Protein AF-A0A2A3ETW2-F1 (afdb_monomer)

Mean predicted aligned error: 8.63 Å

Radius of gyration: 15.18 Å; Cα contacts (8 Å, |Δi|>4): 53; chains: 1; bounding box: 36×37×36 Å

Structure (mmCIF, N/CA/C/O backbone):
data_AF-A0A2A3ETW2-F1
#
_entry.id   AF-A0A2A3ETW2-F1
#
loop_
_atom_site.group_PDB
_atom_site.id
_atom_site.type_symbol
_atom_site.label_atom_id
_atom_site.label_alt_id
_atom_site.label_comp_id
_atom_site.label_asym_id
_atom_site.label_entity_id
_atom_site.label_seq_id
_atom_site.pdbx_PDB_ins_code
_atom_site.Cartn_x
_atom_site.Cartn_y
_atom_site.Cartn_z
_atom_site.occupancy
_atom_site.B_iso_or_equiv
_atom_site.auth_seq_id
_atom_site.auth_comp_id
_atom_site.auth_asym_id
_atom_site.auth_atom_id
_atom_site.pdbx_PDB_model_num
ATOM 1 N N . MET A 1 1 ? 7.225 3.446 2.158 1.00 82.81 1 MET A N 1
ATOM 2 C CA . MET A 1 1 ? 7.025 2.341 1.181 1.00 82.81 1 MET A CA 1
ATOM 3 C C . MET A 1 1 ? 8.255 1.437 1.134 1.00 82.81 1 MET A C 1
ATOM 5 O O . MET A 1 1 ? 8.424 0.644 0.216 1.00 82.81 1 MET A O 1
ATOM 9 N N . ASP A 1 2 ? 9.094 1.513 2.164 1.00 89.56 2 ASP A N 1
ATOM 10 C CA . ASP A 1 2 ? 10.456 0.985 2.137 1.00 89.56 2 ASP A CA 1
ATOM 11 C C . ASP A 1 2 ? 10.472 -0.537 2.197 1.00 89.56 2 ASP A C 1
ATOM 13 O O . ASP A 1 2 ? 11.326 -1.156 1.581 1.00 89.56 2 ASP A O 1
ATOM 17 N N . LEU A 1 3 ? 9.458 -1.144 2.826 1.00 88.69 3 LEU A N 1
ATOM 18 C CA . LEU A 1 3 ? 9.248 -2.591 2.796 1.00 88.69 3 LEU A CA 1
ATOM 19 C C . LEU A 1 3 ? 9.082 -3.120 1.363 1.00 88.69 3 LEU A C 1
ATOM 21 O O . LEU A 1 3 ? 9.684 -4.122 1.006 1.00 88.69 3 LEU A O 1
ATOM 25 N N . ILE A 1 4 ? 8.301 -2.429 0.528 1.00 89.19 4 ILE A N 1
ATOM 26 C CA . ILE A 1 4 ? 8.059 -2.846 -0.861 1.00 89.19 4 ILE A CA 1
ATOM 27 C C . ILE A 1 4 ? 9.327 -2.679 -1.696 1.00 89.19 4 ILE A C 1
ATOM 29 O O . ILE A 1 4 ? 9.629 -3.538 -2.519 1.00 89.19 4 ILE A O 1
ATOM 33 N N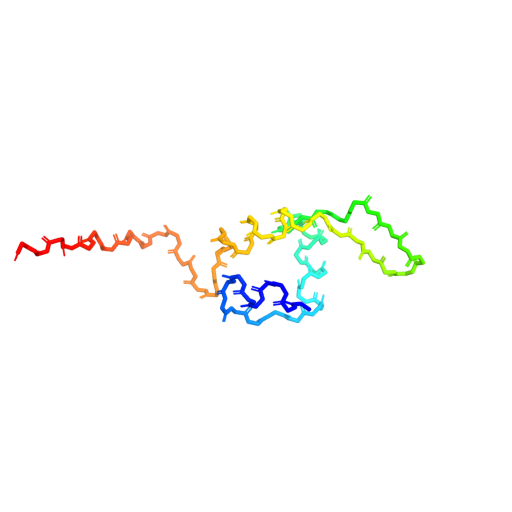 . LYS A 1 5 ? 10.082 -1.598 -1.471 1.00 89.31 5 LYS A N 1
ATOM 34 C CA . LYS A 1 5 ? 11.379 -1.378 -2.121 1.00 89.31 5 LYS A CA 1
ATOM 35 C C . LYS A 1 5 ? 12.396 -2.445 -1.719 1.00 89.31 5 LYS A C 1
ATOM 37 O O . LYS A 1 5 ? 13.089 -2.959 -2.587 1.00 89.31 5 LYS A O 1
ATOM 42 N N . ALA A 1 6 ? 12.465 -2.778 -0.432 1.00 88.81 6 ALA A N 1
ATOM 43 C CA . ALA A 1 6 ? 13.366 -3.799 0.088 1.00 88.81 6 ALA A CA 1
ATOM 44 C C . ALA A 1 6 ? 13.062 -5.184 -0.502 1.00 88.81 6 ALA A C 1
ATOM 46 O O . ALA A 1 6 ? 13.992 -5.907 -0.838 1.00 88.81 6 ALA A O 1
ATOM 47 N N . GLU A 1 7 ? 11.780 -5.519 -0.673 1.00 90.06 7 GLU A N 1
ATOM 48 C CA . GLU A 1 7 ? 11.365 -6.833 -1.173 1.00 90.06 7 GLU A CA 1
ATOM 49 C C . GLU A 1 7 ? 11.413 -6.940 -2.708 1.00 90.06 7 GLU A C 1
ATOM 51 O O . GLU A 1 7 ? 11.966 -7.883 -3.259 1.00 90.06 7 GLU A O 1
ATOM 56 N N . SER A 1 8 ? 10.851 -5.958 -3.424 1.00 85.38 8 SER A N 1
ATOM 57 C CA . SER A 1 8 ? 10.708 -6.008 -4.892 1.00 85.38 8 SER A CA 1
ATOM 58 C C . SER A 1 8 ? 11.853 -5.341 -5.663 1.00 85.38 8 SER A C 1
ATOM 60 O O . SER A 1 8 ? 11.864 -5.359 -6.894 1.00 85.38 8 SER A O 1
ATOM 62 N N . GLY A 1 9 ? 12.767 -4.650 -4.972 1.00 85.88 9 GLY A N 1
ATOM 63 C CA . GLY A 1 9 ? 13.802 -3.806 -5.583 1.00 85.88 9 GLY A CA 1
ATOM 64 C C . GLY A 1 9 ? 13.264 -2.561 -6.304 1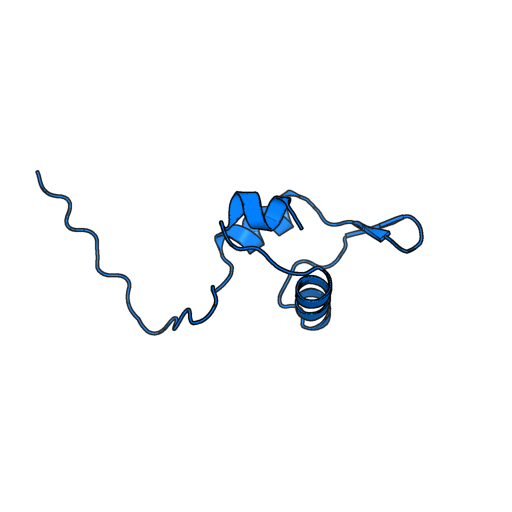.00 85.88 9 GLY A C 1
ATOM 65 O O . GL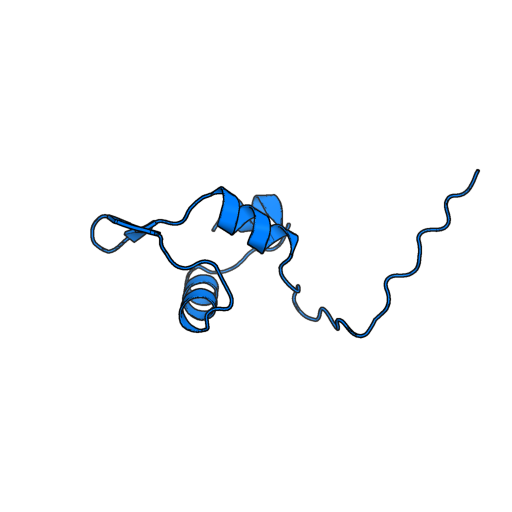Y A 1 9 ? 14.043 -1.777 -6.842 1.00 85.88 9 GLY A O 1
ATOM 66 N N . THR A 1 10 ? 11.942 -2.356 -6.321 1.00 85.06 10 THR A N 1
ATOM 67 C CA . THR A 1 10 ? 11.282 -1.261 -7.036 1.00 85.06 10 THR A CA 1
ATOM 68 C C . THR A 1 10 ? 10.689 -0.265 -6.054 1.00 85.06 10 THR A C 1
ATOM 70 O O . THR A 1 10 ? 9.897 -0.617 -5.178 1.00 85.06 10 THR A O 1
ATOM 73 N N . GLU A 1 11 ? 11.026 1.009 -6.225 1.00 89.62 11 GLU A N 1
ATOM 74 C CA . GLU A 1 11 ? 10.419 2.075 -5.439 1.00 89.62 11 GLU A CA 1
ATOM 75 C C . GLU A 1 11 ? 9.000 2.378 -5.937 1.00 89.62 11 GLU A C 1
ATOM 77 O O . GLU A 1 11 ? 8.751 2.496 -7.139 1.00 89.62 11 GLU A O 1
ATOM 82 N N . ILE A 1 12 ? 8.052 2.503 -5.005 1.00 89.69 12 ILE A N 1
ATOM 83 C CA . ILE A 1 12 ? 6.697 2.966 -5.304 1.00 89.69 12 ILE A CA 1
ATOM 84 C C . ILE A 1 12 ? 6.333 4.147 -4.416 1.00 89.69 12 ILE A C 1
ATOM 86 O O . ILE A 1 12 ? 6.627 4.168 -3.219 1.00 89.69 12 ILE A O 1
ATOM 90 N N . SER A 1 13 ? 5.640 5.121 -4.999 1.00 92.69 13 SER A N 1
ATOM 91 C CA . SER A 1 13 ? 5.107 6.239 -4.231 1.00 92.69 13 SER A CA 1
ATOM 92 C C . SER A 1 13 ? 3.936 5.790 -3.345 1.00 92.69 13 SER A C 1
ATOM 94 O O . SER A 1 13 ? 3.210 4.837 -3.652 1.00 92.69 13 SER A O 1
ATOM 96 N N . ALA A 1 14 ? 3.698 6.516 -2.251 1.00 92.06 14 ALA A N 1
ATOM 97 C CA . ALA A 1 14 ? 2.555 6.251 -1.379 1.00 92.06 14 ALA A CA 1
ATOM 98 C C . ALA A 1 14 ? 1.203 6.469 -2.088 1.00 92.06 14 ALA A C 1
ATOM 100 O O . ALA A 1 14 ? 0.234 5.773 -1.785 1.00 92.06 14 ALA A O 1
ATOM 101 N N . SER A 1 15 ? 1.121 7.403 -3.042 1.00 94.00 15 SER A N 1
ATOM 102 C CA . SER A 1 15 ? -0.089 7.635 -3.842 1.00 94.00 15 SER A CA 1
ATOM 103 C C . SER A 1 15 ? -0.350 6.494 -4.830 1.00 94.00 15 SER A C 1
ATOM 105 O O . SER A 1 15 ? -1.498 6.068 -4.975 1.00 94.00 15 SER A O 1
ATOM 107 N N . THR A 1 16 ? 0.698 5.932 -5.444 1.00 93.06 16 THR A N 1
ATOM 108 C CA . THR A 1 16 ? 0.604 4.720 -6.275 1.00 93.06 16 THR A CA 1
ATOM 109 C C . THR A 1 16 ? 0.096 3.542 -5.455 1.00 93.06 16 THR A C 1
ATOM 111 O O . THR A 1 16 ? -0.856 2.883 -5.864 1.00 93.06 16 THR A O 1
ATOM 114 N N . TRP A 1 17 ? 0.671 3.317 -4.269 1.00 92.88 17 TRP A N 1
ATOM 115 C CA . TRP A 1 17 ? 0.208 2.268 -3.362 1.00 92.88 17 TRP A CA 1
ATOM 116 C C . TRP A 1 17 ? -1.275 2.424 -3.017 1.00 92.88 17 TRP A C 1
ATOM 118 O O . TRP A 1 17 ? -2.053 1.494 -3.205 1.00 92.88 17 TRP A O 1
ATOM 128 N N . ARG A 1 18 ? -1.700 3.623 -2.599 1.00 93.56 18 ARG A N 1
ATOM 129 C CA . ARG A 1 18 ? -3.116 3.911 -2.309 1.00 93.56 18 ARG A CA 1
ATOM 130 C C . ARG A 1 18 ? -4.019 3.669 -3.518 1.00 93.56 18 ARG A C 1
ATOM 132 O O . ARG A 1 18 ? -5.122 3.164 -3.347 1.00 93.56 18 ARG A O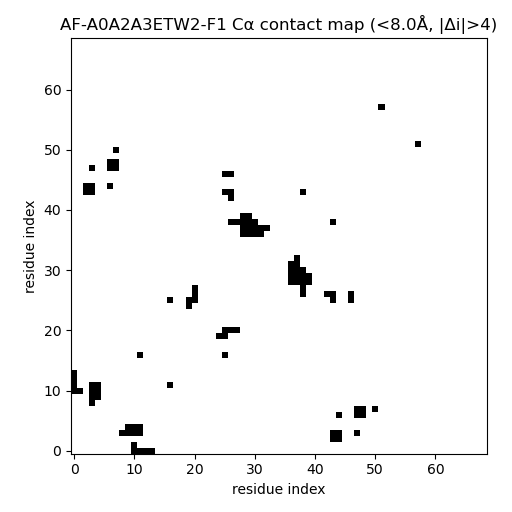 1
ATOM 139 N N . SER A 1 19 ? -3.552 3.988 -4.723 1.00 94.25 19 SER A N 1
ATOM 140 C CA . SER A 1 19 ? -4.296 3.725 -5.960 1.00 94.25 19 SER A CA 1
ATOM 141 C C . SER A 1 19 ? -4.450 2.227 -6.226 1.00 94.25 19 SER A C 1
ATOM 143 O O . SER A 1 19 ? -5.524 1.798 -6.631 1.00 94.25 19 SER A O 1
ATOM 145 N N . TYR A 1 20 ? -3.417 1.418 -5.969 1.00 93.44 20 TYR A N 1
ATOM 146 C CA . TYR A 1 20 ? -3.530 -0.039 -6.058 1.00 93.44 20 TYR A CA 1
ATOM 147 C C . TYR A 1 20 ? -4.492 -0.604 -5.021 1.00 93.44 20 TYR A C 1
ATOM 149 O O . TYR A 1 20 ? -5.343 -1.410 -5.381 1.00 93.44 20 TYR A O 1
ATOM 157 N N . VAL A 1 21 ? -4.417 -0.138 -3.774 1.00 94.75 21 VAL A N 1
ATOM 158 C CA . VAL A 1 21 ? -5.355 -0.539 -2.716 1.00 94.75 21 VAL A CA 1
ATOM 159 C C . VAL A 1 21 ? -6.793 -0.199 -3.120 1.00 94.75 21 VAL A C 1
ATOM 161 O O . VAL A 1 21 ? -7.662 -1.062 -3.069 1.00 94.75 21 VAL A O 1
ATOM 164 N N . ALA A 1 22 ? -7.044 1.020 -3.610 1.00 95.12 22 ALA A N 1
ATOM 165 C CA . ALA A 1 22 ? -8.371 1.446 -4.059 1.00 95.12 22 ALA A CA 1
ATOM 166 C C . ALA A 1 22 ? -8.907 0.630 -5.251 1.00 95.12 22 ALA A C 1
ATOM 168 O O . ALA A 1 22 ? -10.115 0.483 -5.402 1.00 95.12 22 ALA A O 1
ATOM 169 N N . ARG A 1 23 ? -8.016 0.089 -6.093 1.00 94.12 23 ARG A N 1
ATOM 170 C CA . ARG A 1 23 ? -8.358 -0.777 -7.235 1.00 94.12 23 ARG A CA 1
ATOM 171 C C . ARG A 1 23 ? -8.434 -2.266 -6.877 1.00 94.12 23 ARG A C 1
ATOM 173 O O . ARG A 1 23 ? -8.629 -3.075 -7.778 1.00 94.12 23 ARG A O 1
ATOM 180 N N . GLY A 1 24 ? -8.207 -2.646 -5.617 1.00 93.38 24 GLY A N 1
ATOM 181 C CA . GLY A 1 24 ? -8.102 -4.052 -5.208 1.00 93.38 24 GLY A CA 1
ATOM 182 C C . GLY A 1 24 ? -6.881 -4.780 -5.789 1.00 93.38 24 GLY A C 1
ATOM 183 O O . GLY A 1 24 ? -6.852 -6.002 -5.836 1.00 93.38 24 GLY A O 1
ATOM 184 N N . GLN A 1 25 ? -5.873 -4.036 -6.255 1.00 92.56 25 GLN A N 1
ATOM 185 C CA . GLN A 1 25 ? -4.635 -4.568 -6.840 1.00 92.56 25 GLN A CA 1
ATOM 186 C C . GLN A 1 25 ? -3.521 -4.758 -5.807 1.00 92.56 25 GLN A C 1
ATOM 188 O O . GLN A 1 25 ? -2.457 -5.258 -6.154 1.00 92.56 25 GLN A O 1
ATOM 193 N N . ALA A 1 26 ? -3.738 -4.319 -4.569 1.00 93.19 26 ALA A N 1
ATOM 194 C CA . ALA A 1 26 ? -2.833 -4.465 -3.437 1.00 93.19 26 ALA A CA 1
ATOM 195 C C . ALA A 1 26 ? -3.637 -4.834 -2.177 1.00 93.19 26 ALA A C 1
ATOM 197 O O . ALA A 1 26 ? -4.843 -4.572 -2.143 1.00 93.19 26 ALA A O 1
ATOM 198 N N . PRO A 1 27 ? -2.989 -5.407 -1.144 1.00 95.38 27 PRO A N 1
ATOM 199 C CA . PRO A 1 27 ? -3.632 -5.757 0.116 1.00 95.38 27 PRO A CA 1
ATOM 200 C C . PRO A 1 27 ? -4.464 -4.620 0.715 1.00 95.38 27 PRO A C 1
ATOM 202 O O . PRO A 1 27 ? -4.023 -3.467 0.800 1.00 95.38 27 PRO A O 1
ATOM 205 N N . ALA A 1 28 ? -5.668 -4.960 1.170 1.00 95.25 28 ALA A N 1
ATOM 206 C CA . ALA A 1 28 ? -6.505 -4.037 1.918 1.00 95.25 28 ALA A CA 1
ATOM 207 C C . ALA A 1 28 ? -5.863 -3.724 3.284 1.00 95.25 28 ALA A C 1
ATOM 209 O O . ALA A 1 28 ? -5.198 -4.582 3.870 1.00 95.25 28 ALA A O 1
ATOM 210 N N . PRO A 1 29 ? -6.031 -2.501 3.812 1.00 96.06 29 PRO A N 1
ATOM 211 C CA . PRO A 1 29 ? -5.589 -2.201 5.162 1.00 96.06 29 PRO A CA 1
ATOM 212 C C . PRO A 1 29 ? -6.406 -3.016 6.167 1.00 96.06 29 PRO A C 1
ATOM 214 O O . PRO A 1 29 ? -7.624 -3.130 6.042 1.00 96.06 29 PRO A O 1
ATOM 217 N N . VAL A 1 30 ? -5.730 -3.562 7.173 1.00 97.00 30 VAL A N 1
ATOM 218 C CA . VAL A 1 30 ? -6.356 -4.366 8.231 1.00 97.00 30 VAL A CA 1
ATOM 219 C C . VAL A 1 30 ? -6.844 -3.512 9.393 1.00 97.00 30 VAL A C 1
ATOM 221 O O . VAL A 1 30 ? -7.790 -3.882 10.078 1.00 97.00 30 VAL A O 1
ATOM 224 N N . GLU A 1 31 ? -6.217 -2.357 9.601 1.00 94.44 31 GLU A N 1
ATOM 225 C CA . GLU A 1 31 ? -6.545 -1.438 10.685 1.00 94.44 31 GLU A CA 1
ATOM 226 C C . GLU A 1 31 ? -6.174 -0.002 10.292 1.00 94.44 31 GLU A C 1
ATOM 228 O O . GLU A 1 31 ? -5.538 0.243 9.263 1.00 94.44 31 GLU A O 1
ATOM 233 N N . LYS A 1 32 ? -6.577 0.971 11.107 1.00 95.69 32 LYS A N 1
ATOM 234 C CA . LYS A 1 32 ? -6.148 2.364 11.001 1.00 95.69 32 LYS A CA 1
ATOM 235 C C . LYS A 1 32 ? -5.815 2.920 12.383 1.00 95.69 32 LYS A C 1
ATOM 237 O O . LYS A 1 32 ? -6.608 2.792 13.308 1.00 95.69 32 LYS A O 1
ATOM 242 N N . ILE A 1 33 ? -4.690 3.620 12.490 1.00 95.00 33 ILE A N 1
ATOM 243 C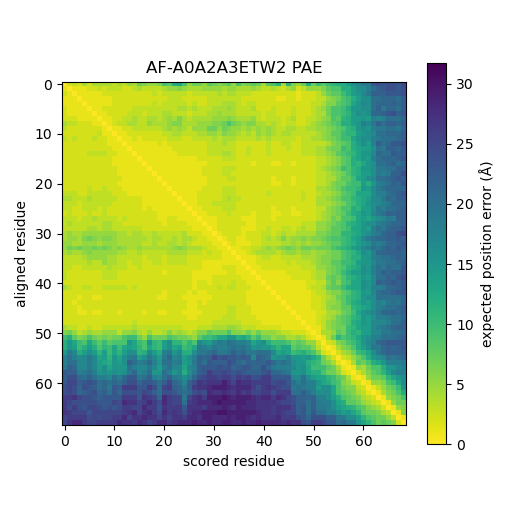 CA . ILE A 1 33 ? -4.379 4.480 13.634 1.00 95.00 33 ILE A CA 1
ATOM 244 C C . ILE A 1 33 ? -4.580 5.924 13.175 1.00 95.00 33 ILE A C 1
ATOM 246 O O . ILE A 1 33 ? -3.802 6.464 12.384 1.00 95.00 33 ILE A O 1
ATOM 250 N N . GLY A 1 34 ? -5.680 6.5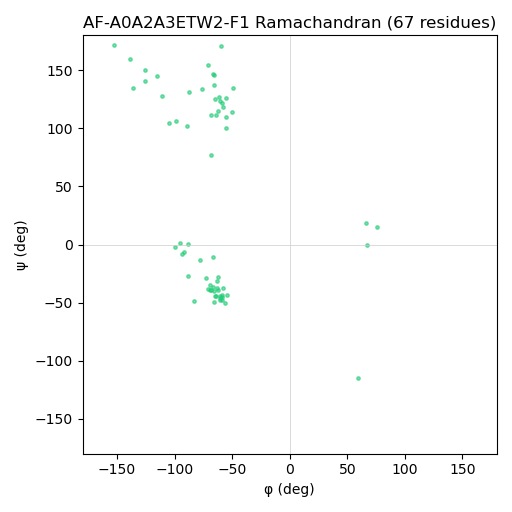42 13.607 1.00 95.12 34 GLY A N 1
ATOM 251 C CA . GLY A 1 34 ? -6.099 7.855 13.113 1.00 95.12 34 GLY A CA 1
ATOM 252 C C . GLY A 1 34 ? -6.327 7.844 11.595 1.00 95.12 34 GLY A C 1
ATOM 253 O O . GLY A 1 34 ? -7.230 7.172 11.097 1.00 95.12 34 GLY A O 1
ATOM 254 N N . ARG A 1 35 ? -5.502 8.598 10.852 1.00 91.38 35 ARG A N 1
ATOM 255 C CA . ARG A 1 35 ? -5.516 8.658 9.374 1.00 91.38 35 ARG A CA 1
ATOM 256 C C . ARG A 1 35 ? -4.499 7.722 8.712 1.00 91.38 35 ARG A C 1
ATOM 258 O O . ARG A 1 35 ? -4.390 7.718 7.486 1.00 91.38 35 ARG A O 1
ATOM 265 N N . THR A 1 36 ? -3.757 6.951 9.501 1.00 91.38 36 THR A N 1
ATOM 266 C CA . THR A 1 36 ? -2.702 6.064 9.015 1.00 91.38 36 THR A CA 1
ATOM 267 C C . THR A 1 36 ? -3.233 4.634 8.910 1.00 91.38 36 THR A C 1
ATOM 269 O O . THR A 1 36 ? -3.432 3.994 9.942 1.00 91.38 36 THR A O 1
ATOM 272 N N . PRO A 1 37 ? -3.490 4.117 7.696 1.00 94.69 37 PRO A N 1
ATOM 273 C CA . PRO A 1 37 ? -3.811 2.706 7.496 1.00 94.69 37 PRO A CA 1
ATOM 274 C C . PRO A 1 37 ? -2.624 1.799 7.843 1.00 94.69 37 PRO A C 1
ATOM 276 O O . PRO A 1 37 ? -1.468 2.150 7.600 1.00 94.69 37 PRO A O 1
ATOM 279 N N . LEU A 1 38 ? -2.933 0.621 8.373 1.00 95.31 38 LEU A N 1
ATOM 280 C CA . LEU A 1 38 ? -1.995 -0.447 8.688 1.00 95.31 38 LEU A CA 1
ATOM 281 C C . LEU A 1 38 ? -2.278 -1.663 7.812 1.00 95.31 38 LEU A C 1
ATOM 283 O O . LEU A 1 38 ? -3.429 -1.983 7.522 1.00 95.31 38 LEU A O 1
ATOM 287 N N . TRP A 1 39 ? -1.217 -2.364 7.429 1.00 95.94 39 TRP A N 1
ATOM 288 C CA . TRP A 1 39 ? -1.277 -3.579 6.623 1.00 95.94 39 TRP A CA 1
ATOM 289 C C . TRP A 1 39 ? -0.547 -4.707 7.332 1.00 95.94 39 TRP A C 1
ATOM 291 O O . TRP A 1 39 ? 0.446 -4.477 8.027 1.00 95.94 39 TRP A O 1
ATOM 301 N N . LYS A 1 40 ? -0.990 -5.942 7.097 1.00 96.25 40 LYS A N 1
ATOM 302 C CA . LYS A 1 40 ? -0.210 -7.110 7.489 1.00 96.25 40 LYS A CA 1
ATOM 303 C C . LYS A 1 40 ? 1.084 -7.134 6.692 1.00 96.25 40 LYS A C 1
ATOM 305 O O . LYS A 1 40 ? 1.077 -7.150 5.464 1.00 96.25 40 LYS A O 1
ATOM 310 N N . ARG A 1 41 ? 2.208 -7.193 7.406 1.00 94.94 41 ARG A N 1
ATOM 311 C CA . ARG A 1 41 ? 3.541 -7.234 6.795 1.00 94.94 41 ARG A CA 1
ATOM 312 C C . ARG A 1 41 ? 3.678 -8.374 5.778 1.00 94.94 41 ARG A C 1
ATOM 314 O O . ARG A 1 41 ? 4.211 -8.144 4.701 1.00 94.94 41 ARG A O 1
ATOM 321 N N . GLY A 1 42 ? 3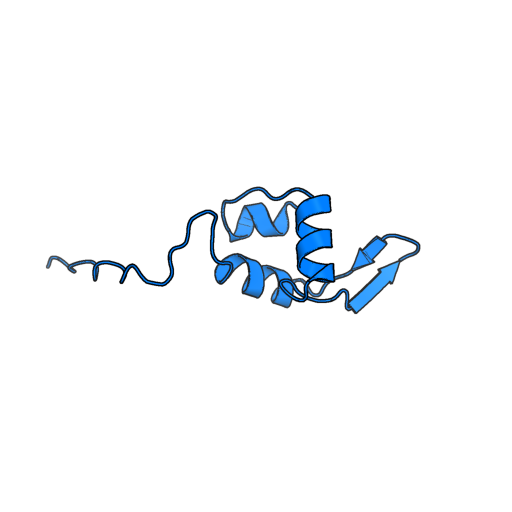.173 -9.565 6.116 1.00 95.38 42 GLY A N 1
ATOM 322 C CA . GLY A 1 42 ? 3.234 -10.749 5.252 1.00 95.38 42 GLY A CA 1
ATOM 323 C C . GLY A 1 42 ? 2.518 -10.556 3.915 1.00 95.38 42 GLY A C 1
ATOM 324 O O . GLY A 1 42 ? 3.100 -10.845 2.880 1.00 95.38 42 GLY A O 1
ATOM 325 N N . GLU A 1 43 ? 1.318 -9.969 3.921 1.00 95.19 43 GLU A N 1
ATOM 326 C CA . GLU A 1 43 ? 0.546 -9.716 2.694 1.00 95.19 43 GLU A CA 1
ATOM 327 C C . GLU A 1 43 ? 1.238 -8.685 1.791 1.00 95.19 43 GLU A C 1
ATOM 329 O O . GLU A 1 43 ? 1.234 -8.816 0.570 1.00 95.19 43 GLU A O 1
ATOM 334 N N . VAL A 1 44 ? 1.881 -7.669 2.379 1.00 94.00 44 VAL A N 1
ATOM 335 C CA . VAL A 1 44 ? 2.655 -6.679 1.612 1.00 94.00 44 VAL A CA 1
ATOM 336 C C . VAL A 1 44 ? 3.904 -7.309 0.992 1.00 94.00 44 VAL A C 1
ATOM 338 O O . VAL A 1 44 ? 4.234 -6.985 -0.146 1.00 94.00 44 VAL A O 1
ATOM 341 N N . ILE A 1 45 ? 4.581 -8.209 1.711 1.00 93.50 45 ILE A N 1
ATOM 342 C CA . ILE A 1 45 ? 5.743 -8.962 1.210 1.00 93.50 45 ILE A CA 1
ATOM 343 C C . ILE A 1 45 ? 5.329 -9.904 0.076 1.00 93.50 45 ILE A C 1
ATOM 345 O O . ILE A 1 45 ? 5.939 -9.896 -0.990 1.00 93.50 45 ILE A O 1
ATOM 349 N N . GLU A 1 46 ? 4.274 -10.694 0.278 1.00 92.50 46 GLU A N 1
ATOM 350 C CA . GLU A 1 46 ? 3.748 -11.609 -0.736 1.00 92.50 46 GLU A CA 1
ATOM 351 C C . GLU A 1 46 ? 3.340 -10.848 -1.998 1.00 92.50 46 GLU A C 1
ATOM 353 O O . GLU A 1 46 ? 3.707 -11.228 -3.111 1.00 92.50 46 GLU A O 1
ATOM 358 N N . TRP A 1 47 ? 2.643 -9.725 -1.827 1.00 92.38 47 TRP A N 1
ATOM 359 C CA . TRP A 1 47 ? 2.305 -8.849 -2.934 1.00 92.38 47 TRP A CA 1
ATOM 360 C C . TRP A 1 47 ? 3.553 -8.307 -3.633 1.00 92.38 47 TRP A C 1
ATOM 362 O O . TRP A 1 47 ? 3.619 -8.348 -4.856 1.00 92.38 47 TRP A O 1
ATOM 372 N N . ALA A 1 48 ? 4.554 -7.823 -2.892 1.00 90.75 48 ALA A N 1
ATOM 373 C CA . ALA A 1 48 ? 5.757 -7.231 -3.473 1.00 90.75 48 ALA A CA 1
ATOM 374 C C . ALA A 1 48 ? 6.563 -8.245 -4.303 1.00 90.75 48 ALA A C 1
ATOM 376 O O . ALA A 1 48 ? 7.057 -7.887 -5.371 1.00 90.75 48 ALA A O 1
ATOM 377 N N . ASN A 1 49 ? 6.624 -9.503 -3.859 1.00 88.69 49 ASN A N 1
ATOM 378 C CA . ASN A 1 49 ? 7.278 -10.601 -4.575 1.00 88.69 49 ASN A CA 1
ATOM 379 C C . ASN A 1 49 ? 6.549 -11.023 -5.855 1.00 88.69 49 ASN A C 1
ATOM 381 O O . ASN A 1 49 ? 7.187 -11.405 -6.835 1.00 88.69 49 ASN A O 1
ATOM 385 N N . ASN A 1 50 ? 5.216 -10.960 -5.854 1.00 87.81 50 ASN A N 1
ATOM 386 C CA . ASN A 1 50 ? 4.384 -11.411 -6.973 1.00 87.81 50 ASN A CA 1
ATOM 387 C C . ASN A 1 50 ? 3.898 -10.271 -7.876 1.00 87.81 50 ASN A C 1
ATOM 389 O O . ASN A 1 50 ? 3.202 -10.509 -8.866 1.00 87.81 50 ASN A O 1
ATOM 393 N N . ARG A 1 51 ? 4.231 -9.021 -7.542 1.00 84.19 51 ARG A N 1
ATOM 394 C CA . ARG A 1 51 ? 3.739 -7.849 -8.258 1.00 84.19 51 ARG A CA 1
ATOM 395 C C . ARG A 1 51 ? 4.212 -7.892 -9.718 1.00 84.19 51 ARG A C 1
ATOM 397 O O . ARG A 1 51 ? 5.420 -7.929 -9.962 1.00 84.19 51 ARG A O 1
ATOM 404 N N . PRO A 1 52 ? 3.303 -7.764 -10.702 1.00 71.81 52 PRO A N 1
ATOM 405 C CA . PRO A 1 52 ? 3.707 -7.531 -12.079 1.00 71.81 52 PRO A CA 1
ATOM 406 C C . PRO A 1 52 ? 4.421 -6.172 -12.152 1.00 71.81 52 PRO A C 1
ATOM 408 O O . PRO A 1 52 ? 3.826 -5.121 -11.905 1.00 71.81 52 PRO A O 1
ATOM 411 N N . GLY A 1 53 ? 5.732 -6.199 -12.411 1.00 68.12 53 GLY A N 1
ATOM 412 C CA . GLY A 1 53 ? 6.558 -4.999 -12.558 1.00 68.12 53 GLY A CA 1
ATOM 413 C C . GLY A 1 53 ? 6.080 -4.085 -13.694 1.00 68.12 53 GLY A C 1
ATOM 414 O O . GLY A 1 53 ? 5.221 -4.455 -14.499 1.00 68.12 53 GLY A O 1
ATOM 415 N N . GLN A 1 54 ? 6.644 -2.875 -13.793 1.00 55.56 54 GLN A N 1
ATOM 416 C CA . GLN A 1 54 ? 6.373 -2.011 -14.948 1.00 55.56 54 GLN A CA 1
ATOM 417 C C . GLN A 1 54 ? 6.791 -2.722 -16.240 1.00 55.56 54 GLN A C 1
ATOM 419 O O . GLN A 1 54 ? 7.943 -3.112 -16.392 1.00 55.56 54 GLN A O 1
ATOM 424 N N . GLY A 1 55 ? 5.841 -2.908 -17.158 1.00 57.09 55 GLY A N 1
ATOM 425 C CA . GLY A 1 55 ? 6.095 -3.592 -18.425 1.00 57.09 55 GLY A CA 1
ATOM 426 C C . GLY A 1 55 ? 6.206 -5.115 -18.316 1.00 57.09 55 GLY A C 1
ATOM 427 O O . GLY A 1 55 ? 6.669 -5.738 -19.269 1.00 57.09 55 GLY A O 1
ATOM 428 N N . ALA A 1 56 ? 5.771 -5.726 -17.204 1.00 56.84 56 ALA A N 1
ATOM 429 C CA . ALA A 1 56 ? 5.652 -7.178 -17.078 1.00 56.84 56 ALA A CA 1
ATOM 430 C C . ALA A 1 56 ? 4.523 -7.698 -17.982 1.00 56.84 56 ALA A C 1
ATOM 432 O O . ALA A 1 56 ? 3.414 -7.996 -17.545 1.00 56.84 56 ALA A O 1
ATOM 433 N N . ARG A 1 57 ? 4.827 -7.772 -19.277 1.00 51.81 57 ARG A N 1
ATOM 434 C CA . ARG A 1 57 ? 4.134 -8.592 -20.260 1.00 51.81 57 ARG A CA 1
ATOM 435 C C . ARG A 1 57 ? 4.147 -10.030 -19.755 1.00 51.81 57 ARG A C 1
ATOM 437 O O . ARG A 1 57 ? 5.164 -10.715 -19.837 1.00 51.81 57 ARG A O 1
ATOM 444 N N . THR A 1 58 ? 3.034 -10.470 -19.177 1.00 56.88 58 THR A N 1
ATOM 445 C CA . THR A 1 58 ? 2.855 -11.848 -18.695 1.00 56.88 58 THR A CA 1
ATOM 446 C C . THR A 1 58 ? 2.826 -12.862 -19.840 1.00 56.88 58 THR A C 1
ATOM 448 O O . THR A 1 58 ? 2.920 -14.060 -19.595 1.00 56.88 58 THR A O 1
ATOM 451 N N . ASP A 1 59 ? 2.748 -12.391 -21.085 1.00 61.38 59 ASP A N 1
ATOM 452 C CA . ASP A 1 59 ? 2.825 -13.188 -22.306 1.00 61.38 59 ASP A CA 1
ATOM 453 C C . ASP A 1 59 ? 4.257 -13.602 -22.700 1.00 61.38 59 ASP A C 1
ATOM 455 O O . ASP A 1 59 ? 4.427 -14.497 -23.526 1.00 61.38 59 ASP A O 1
ATOM 459 N N . VAL A 1 60 ? 5.305 -13.014 -22.109 1.00 58.72 60 VAL A N 1
ATOM 460 C CA . VAL A 1 60 ? 6.690 -13.404 -22.416 1.00 58.72 60 VAL A CA 1
ATOM 461 C C . VAL A 1 60 ? 7.121 -14.535 -21.481 1.00 58.72 60 VAL A C 1
ATOM 463 O O . VAL A 1 60 ? 7.466 -14.318 -20.319 1.00 58.72 60 VAL A O 1
ATOM 466 N N . GLN A 1 61 ? 7.120 -15.769 -21.992 1.00 57.56 61 GLN A N 1
ATOM 467 C CA . GLN A 1 61 ? 7.628 -16.933 -21.266 1.00 57.56 61 GLN A CA 1
ATOM 468 C C . GLN A 1 61 ? 9.102 -16.701 -20.880 1.00 57.56 61 GLN A C 1
ATOM 470 O O . GLN A 1 61 ? 9.970 -16.549 -21.740 1.00 57.56 61 GLN A O 1
ATOM 475 N N . LYS A 1 62 ? 9.403 -16.682 -19.575 1.00 59.16 62 LYS A N 1
ATOM 476 C CA . LYS A 1 62 ? 10.773 -16.528 -19.060 1.00 59.16 62 LYS A CA 1
ATOM 477 C C . LYS A 1 62 ? 11.672 -17.620 -19.666 1.00 59.16 62 LYS A C 1
ATOM 479 O O . LYS A 1 62 ? 11.332 -18.800 -19.523 1.00 59.16 62 LYS A O 1
ATOM 484 N N . PRO A 1 63 ? 12.814 -17.292 -20.304 1.00 51.62 63 PRO A N 1
ATOM 485 C CA . PRO A 1 63 ? 13.705 -18.316 -20.827 1.00 51.62 63 PRO A CA 1
ATOM 486 C C . PRO A 1 63 ? 14.182 -19.182 -19.663 1.00 51.62 63 PRO A C 1
ATOM 488 O O . PRO A 1 63 ? 14.718 -18.687 -18.665 1.00 51.62 63 PRO A O 1
ATOM 491 N N . ARG A 1 64 ? 13.933 -20.490 -19.774 1.00 62.81 64 ARG A N 1
ATOM 492 C CA . ARG A 1 64 ? 14.405 -21.499 -18.824 1.00 62.81 64 ARG A CA 1
ATOM 493 C C . ARG A 1 64 ? 15.922 -21.346 -18.733 1.00 62.81 64 ARG A C 1
ATOM 495 O O . ARG A 1 64 ? 16.616 -21.636 -19.704 1.00 62.81 64 ARG A O 1
ATOM 502 N N . ARG A 1 65 ? 16.431 -20.848 -17.597 1.00 62.53 65 ARG A N 1
ATOM 503 C CA . ARG A 1 65 ? 17.875 -20.790 -17.324 1.00 62.53 65 ARG A CA 1
ATOM 504 C C . ARG A 1 65 ? 18.447 -22.181 -17.601 1.00 62.53 65 ARG A C 1
ATOM 506 O O . ARG A 1 65 ? 18.085 -23.133 -16.910 1.00 62.53 65 ARG A O 1
ATOM 513 N N . ARG A 1 66 ? 19.295 -22.300 -18.627 1.00 57.00 66 ARG A N 1
ATOM 514 C CA . ARG A 1 66 ? 20.101 -23.501 -18.840 1.00 57.00 66 ARG A CA 1
ATOM 515 C C . ARG A 1 66 ? 21.008 -23.634 -17.621 1.00 57.00 66 ARG A C 1
ATOM 517 O O . ARG A 1 66 ? 21.816 -22.749 -17.356 1.00 57.00 66 ARG A O 1
ATOM 524 N N . ARG A 1 67 ? 20.798 -24.696 -16.845 1.00 48.78 67 ARG A N 1
ATOM 525 C CA . ARG A 1 67 ? 21.788 -25.186 -15.891 1.00 48.78 67 ARG A CA 1
ATOM 526 C C . ARG A 1 67 ? 22.926 -25.738 -16.750 1.00 48.78 67 ARG A C 1
ATOM 52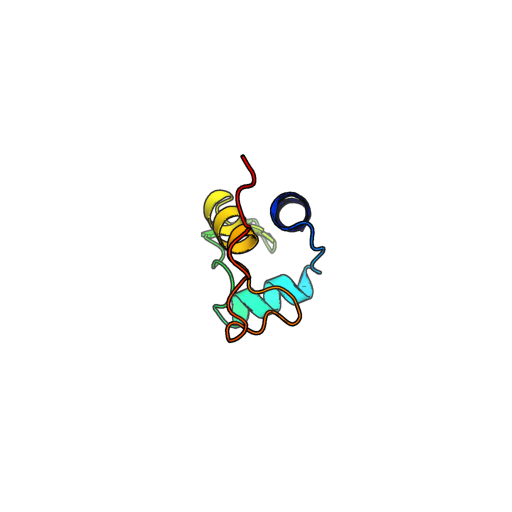8 O O . ARG A 1 67 ? 22.688 -26.686 -17.492 1.00 48.78 67 ARG A O 1
ATOM 535 N N . SER A 1 68 ? 24.077 -25.082 -16.729 1.00 46.22 68 SER A N 1
ATOM 536 C CA . SER A 1 68 ? 25.313 -25.651 -17.262 1.00 46.22 68 SER A CA 1
ATOM 537 C C . SER A 1 68 ? 25.966 -26.450 -16.138 1.00 46.22 68 SER A C 1
ATOM 539 O O . SER A 1 68 ? 26.001 -25.969 -15.003 1.00 46.22 68 SER A O 1
ATOM 541 N N . GLU A 1 69 ? 26.352 -27.674 -16.479 1.00 58.81 69 GLU A N 1
ATOM 542 C CA . GLU A 1 69 ? 27.133 -28.635 -15.690 1.00 58.81 69 GLU A CA 1
ATOM 543 C C . GLU A 1 69 ? 28.590 -28.182 -15.536 1.00 58.81 69 GLU A C 1
ATOM 545 O O . GLU A 1 69 ? 29.087 -27.505 -16.469 1.00 58.81 69 GLU A O 1
#

Foldseek 3Di:
DVLLCVQQVDDDDPVRVVVCCVVVNADHFPDDDVPRGHDDSVRSNVCSNPPQPVVNPVVDDDPDPDDDD

Solvent-accessible surface area (backbone atoms only — not comparable to full-atom values): 4469 Å² total; per-residue (Å²): 99,62,69,41,24,71,64,48,73,45,85,60,54,70,68,58,51,52,50,29,33,77,68,68,73,40,74,68,65,77,48,65,61,88,91,44,73,36,64,60,67,66,55,51,49,54,45,31,70,69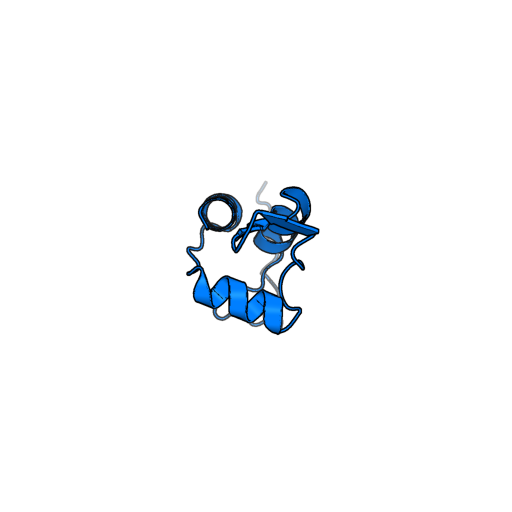,51,77,53,94,84,55,60,84,83,63,78,77,79,77,79,78,81,80,132

pLDDT: mean 83.25, std 15.64, range [46.22, 97.0]

Nearest PDB structures (foldseek):
  6ldi-assembly1_G  TM=6.737E-01  e=3.915E+00  Escherichia coli K-12

Sequence (69 aa):
MDLIKAESGTEISASTWRSYVARGQAPAPVEKIGRTPLWKRGEVIEWANNRPGQGARTDVQKPRRRRSE

Secondary structure (DSSP, 8-state):
-HHHHHHHS----HHHHHHHHHTTSSPPPSEEETTEEE--HHHHHHHHHH---TT--TTSPPP------